Protein AF-X1HGM3-F1 (afdb_monomer_lite)

pLDDT: mean 85.37, std 8.8, range [62.56, 97.5]

Structure (mmCIF, N/CA/C/O backbone):
data_AF-X1HGM3-F1
#
_entry.id   AF-X1HGM3-F1
#
loop_
_atom_site.group_PDB
_atom_site.id
_atom_site.type_symbol
_atom_site.label_atom_id
_atom_site.label_alt_id
_atom_site.label_comp_id
_atom_site.label_asym_id
_atom_site.label_entity_id
_atom_site.label_seq_id
_atom_site.pdbx_PDB_ins_code
_atom_site.Cartn_x
_atom_site.Cartn_y
_atom_site.Cartn_z
_atom_site.occupancy
_atom_site.B_iso_or_equiv
_atom_site.auth_seq_id
_atom_site.auth_comp_id
_atom_site.auth_asym_id
_atom_site.auth_atom_id
_atom_site.pdbx_PDB_model_num
ATOM 1 N N . MET A 1 1 ? 47.439 -6.955 -60.385 1.00 62.56 1 MET A N 1
ATOM 2 C CA . MET A 1 1 ? 47.576 -6.565 -58.958 1.00 62.56 1 MET A CA 1
ATOM 3 C C . MET A 1 1 ? 46.432 -5.655 -58.487 1.00 62.56 1 MET A C 1
ATOM 5 O O . MET A 1 1 ? 46.000 -5.798 -57.351 1.00 62.56 1 MET A O 1
ATOM 9 N N . GLU A 1 2 ? 45.893 -4.793 -59.356 1.00 73.75 2 GLU A N 1
ATOM 10 C CA . GLU A 1 2 ? 44.777 -3.855 -59.099 1.00 73.75 2 GLU A CA 1
ATOM 11 C C . GLU A 1 2 ? 43.444 -4.507 -58.663 1.00 73.75 2 GLU A C 1
ATOM 13 O O . GLU A 1 2 ? 42.839 -4.091 -57.678 1.00 73.75 2 GLU A O 1
ATOM 18 N N . THR A 1 3 ? 43.009 -5.592 -59.312 1.00 74.38 3 THR A N 1
ATOM 19 C CA . THR A 1 3 ? 41.687 -6.214 -59.068 1.00 74.38 3 THR A CA 1
ATOM 20 C C . THR A 1 3 ? 41.517 -6.767 -57.647 1.00 74.38 3 THR A C 1
ATOM 22 O O . THR A 1 3 ? 40.429 -6.715 -57.079 1.00 74.38 3 THR A O 1
ATOM 25 N N . ARG A 1 4 ? 42.606 -7.246 -57.026 1.00 78.31 4 ARG A N 1
ATOM 26 C CA . ARG A 1 4 ? 42.586 -7.759 -55.642 1.00 78.31 4 ARG A CA 1
ATOM 27 C C . ARG A 1 4 ? 42.385 -6.635 -54.617 1.00 78.31 4 ARG A C 1
ATOM 29 O O . ARG A 1 4 ? 41.765 -6.869 -53.586 1.00 78.31 4 ARG A O 1
ATOM 36 N N . LYS A 1 5 ? 42.859 -5.417 -54.915 1.00 77.06 5 LYS A N 1
ATOM 37 C CA . LYS A 1 5 ? 42.680 -4.232 -54.058 1.00 77.06 5 LYS A CA 1
ATOM 38 C C . LYS A 1 5 ? 41.228 -3.745 -54.076 1.00 77.06 5 LYS A C 1
ATOM 40 O O . LYS A 1 5 ? 40.673 -3.450 -53.024 1.00 77.06 5 LYS A O 1
ATOM 45 N N . ILE A 1 6 ? 40.594 -3.731 -55.252 1.00 78.44 6 ILE A N 1
ATOM 46 C CA . ILE A 1 6 ? 39.183 -3.336 -55.415 1.00 78.44 6 ILE A CA 1
ATOM 47 C C . ILE A 1 6 ? 38.255 -4.309 -54.675 1.00 78.44 6 ILE A C 1
ATOM 49 O O . ILE A 1 6 ? 37.363 -3.879 -53.944 1.00 78.44 6 ILE A O 1
ATOM 53 N N . LEU A 1 7 ? 38.508 -5.617 -54.798 1.00 80.62 7 LEU A N 1
ATOM 54 C CA . LEU A 1 7 ? 37.728 -6.641 -54.100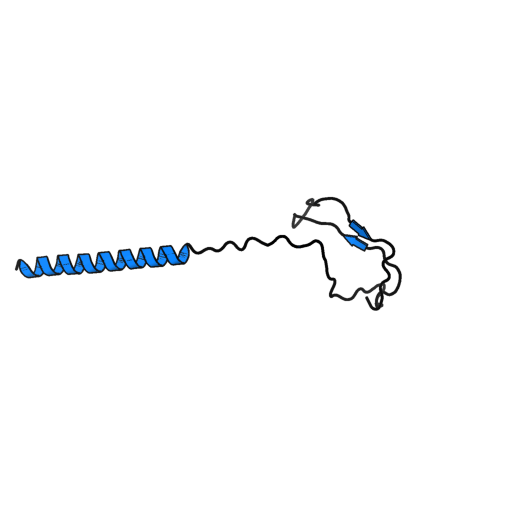 1.00 80.62 7 LEU A CA 1
ATOM 55 C C . LEU A 1 7 ? 37.839 -6.497 -52.570 1.00 80.62 7 LEU A C 1
ATOM 57 O O . LEU A 1 7 ? 36.833 -6.578 -51.871 1.00 80.62 7 LEU A O 1
ATOM 61 N N . ALA A 1 8 ? 39.040 -6.207 -52.053 1.00 77.75 8 ALA A N 1
ATOM 62 C CA . ALA A 1 8 ? 39.266 -5.990 -50.623 1.00 77.75 8 ALA A CA 1
ATOM 63 C C . ALA A 1 8 ? 38.510 -4.761 -50.077 1.00 77.75 8 ALA A C 1
ATOM 65 O O . ALA A 1 8 ? 37.956 -4.821 -48.981 1.00 77.75 8 ALA A O 1
ATOM 66 N N . ILE A 1 9 ? 38.424 -3.669 -50.847 1.00 81.19 9 ILE A N 1
ATOM 67 C CA . ILE A 1 9 ? 37.674 -2.459 -50.462 1.00 81.19 9 ILE A CA 1
ATOM 68 C C . ILE A 1 9 ? 36.163 -2.731 -50.421 1.00 81.19 9 ILE A C 1
ATOM 70 O O . ILE A 1 9 ? 35.480 -2.265 -49.509 1.00 81.19 9 ILE A O 1
ATOM 74 N N . LEU A 1 10 ? 35.629 -3.496 -51.378 1.00 83.06 10 LEU A N 1
ATOM 75 C CA . LEU A 1 10 ? 34.210 -3.868 -51.403 1.00 83.06 10 LEU A CA 1
ATOM 76 C C . LEU A 1 10 ? 33.837 -4.786 -50.229 1.00 83.06 10 LEU A C 1
ATOM 78 O O . LEU A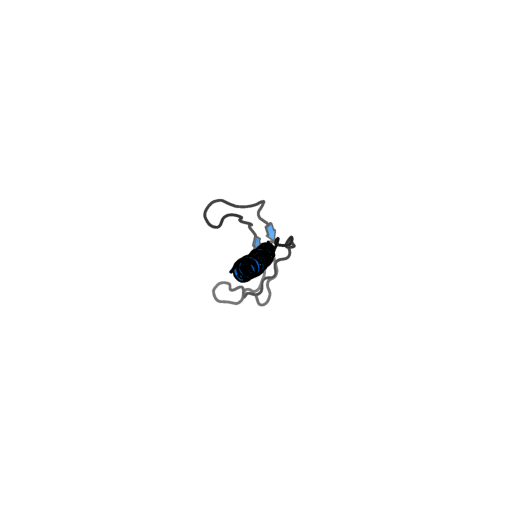 1 10 ? 32.822 -4.550 -49.571 1.00 83.06 10 LEU A O 1
ATOM 82 N N . VAL A 1 11 ? 34.685 -5.770 -49.909 1.00 82.25 11 VAL A N 1
ATOM 83 C CA . VAL A 1 11 ? 34.498 -6.656 -48.746 1.00 82.25 11 VAL A CA 1
ATOM 84 C C . VAL A 1 11 ? 34.545 -5.857 -47.441 1.00 82.25 11 VAL A C 1
ATOM 86 O O . VAL A 1 11 ? 33.635 -5.979 -46.621 1.00 82.25 11 VAL A O 1
ATOM 89 N N . LEU A 1 12 ? 35.523 -4.959 -47.283 1.00 80.25 12 LEU A N 1
ATOM 90 C CA . LEU A 1 12 ? 35.649 -4.104 -46.098 1.00 80.25 12 LEU A CA 1
ATOM 91 C C . LEU A 1 12 ? 34.428 -3.187 -45.904 1.00 80.25 12 LEU A C 1
ATOM 93 O O . LEU A 1 12 ? 33.959 -3.013 -44.780 1.00 80.25 12 LEU A O 1
ATOM 97 N N . ARG A 1 13 ? 33.86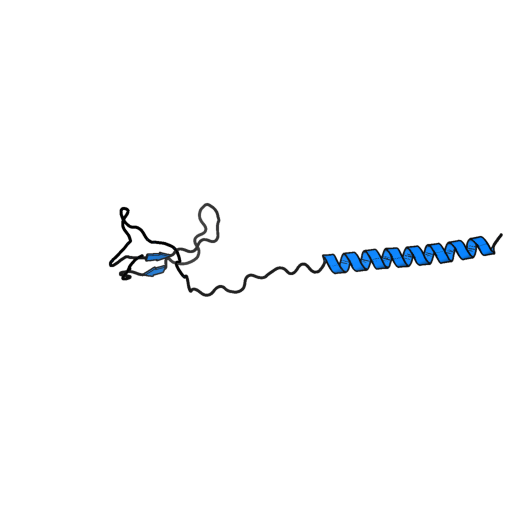4 -2.642 -46.992 1.00 84.44 13 ARG A N 1
ATOM 98 C CA . ARG A 1 13 ? 32.622 -1.848 -46.950 1.00 84.44 13 ARG A CA 1
ATOM 99 C C . ARG A 1 13 ? 31.410 -2.686 -46.539 1.00 84.44 13 ARG A C 1
ATOM 101 O O . ARG A 1 13 ? 30.592 -2.207 -45.759 1.00 84.44 13 ARG A O 1
ATOM 108 N N . SER A 1 14 ? 31.306 -3.927 -47.018 1.00 80.75 14 SER A N 1
ATOM 109 C CA . SER A 1 14 ? 30.212 -4.832 -46.637 1.00 80.75 14 SER A CA 1
ATOM 110 C C . SER A 1 14 ? 30.263 -5.230 -45.155 1.00 80.75 14 SER A C 1
ATOM 112 O O . SER A 1 14 ? 29.231 -5.242 -44.485 1.00 80.75 14 SER A O 1
ATOM 114 N N . GLU A 1 15 ? 31.461 -5.457 -44.604 1.00 87.50 15 GLU A N 1
ATOM 115 C CA . GLU A 1 15 ? 31.662 -5.720 -43.175 1.00 87.50 15 GLU A CA 1
ATOM 116 C C . GLU A 1 15 ? 31.362 -4.493 -42.312 1.00 87.50 15 GLU A C 1
ATOM 118 O O . GLU A 1 15 ? 30.727 -4.619 -41.263 1.00 87.50 15 GLU A O 1
ATOM 123 N N . LEU A 1 16 ? 31.772 -3.303 -42.764 1.00 86.75 16 LEU A N 1
ATOM 124 C CA . LEU A 1 16 ? 31.492 -2.046 -42.075 1.00 86.75 16 LEU A CA 1
ATOM 125 C C . LEU A 1 16 ? 29.982 -1.788 -41.987 1.00 86.75 16 LEU A C 1
ATOM 127 O O . LEU A 1 16 ? 29.475 -1.516 -40.901 1.00 86.75 16 LEU A O 1
ATOM 131 N N . LEU A 1 17 ? 29.251 -1.949 -43.097 1.00 88.12 17 LEU A N 1
ATOM 132 C CA . LEU A 1 17 ? 27.791 -1.799 -43.127 1.00 88.12 17 LEU A CA 1
ATOM 133 C C . LEU A 1 17 ? 27.096 -2.803 -42.200 1.00 88.12 17 LEU A C 1
ATOM 135 O O . LEU A 1 17 ? 26.167 -2.438 -41.481 1.00 88.12 17 LEU A O 1
ATOM 139 N N . ARG A 1 18 ? 27.575 -4.051 -42.160 1.00 90.44 18 ARG A N 1
ATOM 140 C CA . ARG A 1 18 ? 27.009 -5.104 -41.308 1.00 90.44 18 ARG A CA 1
ATOM 141 C C . ARG A 1 18 ? 27.230 -4.818 -39.821 1.00 90.44 18 ARG A C 1
ATOM 143 O O . ARG A 1 18 ? 26.309 -5.004 -39.034 1.00 90.44 18 ARG A O 1
ATOM 150 N N . ARG A 1 19 ? 28.409 -4.314 -39.440 1.00 91.00 19 ARG A N 1
ATOM 151 C CA . ARG A 1 19 ? 28.716 -3.902 -38.057 1.00 91.00 19 ARG A CA 1
ATOM 152 C C . ARG A 1 19 ? 27.889 -2.692 -37.630 1.00 91.00 19 ARG A C 1
ATOM 154 O O . ARG A 1 19 ? 27.336 -2.708 -36.537 1.00 91.00 19 ARG A O 1
ATOM 161 N N . VAL A 1 20 ? 27.746 -1.689 -38.499 1.00 92.25 20 VAL A N 1
ATOM 162 C CA . VAL A 1 20 ? 26.901 -0.510 -38.236 1.00 92.25 20 VAL A CA 1
ATOM 163 C C . VAL A 1 20 ? 25.439 -0.920 -38.051 1.00 92.25 20 VAL A C 1
ATOM 165 O O . VAL A 1 20 ? 24.809 -0.498 -37.085 1.00 92.25 20 VAL A O 1
ATOM 168 N N . ALA A 1 21 ? 24.915 -1.796 -38.913 1.00 92.56 21 ALA A N 1
ATOM 169 C CA . ALA A 1 21 ? 23.557 -2.318 -38.778 1.00 92.56 21 ALA A CA 1
ATOM 170 C C . ALA A 1 21 ? 23.358 -3.101 -37.468 1.00 92.56 21 ALA A C 1
ATOM 172 O O . ALA A 1 21 ? 22.322 -2.963 -36.822 1.00 92.56 21 ALA A O 1
ATOM 173 N N . LEU A 1 22 ? 24.359 -3.882 -37.046 1.00 91.38 22 LEU A N 1
ATOM 174 C CA . LEU A 1 22 ? 24.309 -4.661 -35.806 1.00 91.38 22 LEU A CA 1
ATOM 175 C C . LEU A 1 22 ? 24.333 -3.749 -34.569 1.00 91.38 22 LEU A C 1
ATOM 177 O O . LEU A 1 22 ? 23.530 -3.935 -33.660 1.00 91.38 22 LEU A O 1
ATOM 181 N N . VAL A 1 23 ? 25.177 -2.713 -34.564 1.00 93.44 23 VAL A N 1
ATOM 182 C CA . VAL A 1 23 ? 25.213 -1.706 -33.487 1.00 93.44 23 VAL A CA 1
ATOM 183 C C . VAL A 1 23 ? 23.890 -0.941 -33.399 1.00 93.44 23 VAL A C 1
ATOM 185 O O . VAL A 1 23 ? 23.370 -0.755 -32.301 1.00 93.44 23 VAL A O 1
ATOM 188 N N . LEU A 1 24 ? 23.308 -0.549 -34.537 1.00 90.50 24 LEU A N 1
ATOM 189 C CA . LEU A 1 24 ? 22.005 0.121 -34.568 1.00 90.50 24 LEU A CA 1
ATOM 190 C C . LEU A 1 24 ? 20.885 -0.785 -34.047 1.00 90.50 24 LEU A C 1
ATOM 192 O O . LEU A 1 24 ? 20.087 -0.346 -33.221 1.00 90.50 24 LEU A O 1
ATOM 196 N N . ALA A 1 25 ? 20.851 -2.051 -34.471 1.00 89.31 25 ALA A N 1
ATOM 197 C CA . ALA A 1 25 ? 19.866 -3.020 -33.997 1.00 89.31 25 ALA A CA 1
ATOM 198 C C . ALA A 1 25 ? 19.962 -3.242 -32.479 1.00 89.31 25 ALA A C 1
ATOM 200 O O . ALA A 1 25 ? 18.943 -3.242 -31.793 1.00 89.31 25 ALA A O 1
ATOM 201 N N . VAL A 1 26 ? 21.178 -3.364 -31.938 1.00 89.94 26 VAL A N 1
ATOM 202 C CA . VAL A 1 26 ? 21.400 -3.505 -30.490 1.00 89.94 26 VAL A CA 1
ATOM 203 C C . VAL A 1 26 ? 20.978 -2.240 -29.739 1.00 89.94 26 VAL A C 1
ATOM 205 O O . VAL A 1 26 ? 20.282 -2.338 -28.731 1.00 89.94 26 VAL A O 1
ATOM 208 N N . GLY A 1 27 ? 21.320 -1.051 -30.244 1.00 87.75 27 GLY A N 1
ATOM 209 C CA . GLY A 1 27 ? 20.904 0.219 -29.640 1.00 87.75 27 GLY A CA 1
ATOM 210 C C . GLY A 1 27 ? 19.381 0.389 -29.582 1.00 87.75 27 GLY A C 1
ATOM 211 O O . GLY A 1 27 ? 18.845 0.819 -28.563 1.00 87.75 27 GLY A O 1
ATOM 212 N N . LEU A 1 28 ? 18.674 -0.020 -30.640 1.00 84.94 28 LEU A N 1
ATOM 213 C CA . LEU A 1 28 ? 17.208 -0.003 -30.703 1.00 84.94 28 LEU A CA 1
ATOM 214 C C . LEU A 1 28 ? 16.562 -0.960 -29.690 1.00 84.94 28 LEU A C 1
ATOM 216 O O . LEU A 1 28 ? 15.565 -0.599 -29.073 1.00 84.94 28 LEU A O 1
ATOM 220 N N . ILE A 1 29 ? 17.133 -2.150 -29.480 1.00 83.94 29 ILE A N 1
ATOM 221 C CA . ILE A 1 29 ? 16.622 -3.130 -28.506 1.00 83.94 29 ILE A CA 1
ATOM 222 C C . ILE A 1 29 ? 16.786 -2.614 -27.069 1.00 83.94 29 ILE A C 1
ATOM 224 O O . ILE A 1 29 ? 15.877 -2.753 -26.253 1.00 83.94 29 ILE A O 1
ATOM 228 N N . LEU A 1 30 ? 17.920 -1.979 -26.763 1.00 80.50 30 LEU A N 1
ATOM 229 C CA . LEU A 1 30 ? 18.224 -1.465 -25.423 1.00 80.50 30 LEU A CA 1
ATOM 230 C C . LEU A 1 30 ? 17.423 -0.204 -25.054 1.00 80.50 30 LEU A C 1
ATOM 232 O O . LEU A 1 30 ? 17.272 0.101 -23.874 1.00 80.50 30 LEU A O 1
ATOM 236 N N . CYS A 1 31 ? 16.879 0.515 -26.039 1.00 75.62 31 CYS A N 1
ATOM 237 C CA . CYS A 1 31 ? 16.084 1.727 -25.820 1.00 75.62 31 CYS A CA 1
ATOM 238 C C . CYS A 1 31 ? 14.642 1.437 -25.349 1.00 75.62 31 CYS A C 1
ATOM 240 O O . CYS A 1 31 ? 13.937 2.339 -24.901 1.00 75.62 31 CYS A O 1
ATOM 242 N N . GLN A 1 32 ? 14.205 0.173 -25.365 1.00 73.38 32 GLN A N 1
ATOM 243 C CA . GLN A 1 32 ? 12.843 -0.242 -25.001 1.00 73.38 32 GLN A CA 1
ATOM 244 C C . GLN A 1 32 ? 12.620 -0.321 -23.477 1.00 73.38 32 GLN A C 1
ATOM 246 O O . GLN A 1 32 ? 11.933 -1.218 -22.982 1.00 73.38 32 GLN A O 1
ATOM 251 N N . GLY A 1 33 ? 13.195 0.611 -22.715 1.00 67.44 33 GLY A N 1
ATOM 252 C CA . GLY A 1 33 ? 12.971 0.746 -21.280 1.00 67.44 33 GLY A CA 1
ATOM 253 C C . GLY A 1 33 ? 11.541 1.197 -21.006 1.00 67.44 33 GLY A C 1
ATOM 254 O O . GLY A 1 33 ? 11.265 2.388 -20.888 1.00 67.44 33 GLY A O 1
ATOM 255 N N . LYS A 1 34 ? 10.605 0.249 -20.908 1.00 67.88 34 LYS A N 1
ATOM 256 C CA . LYS A 1 34 ? 9.265 0.542 -20.400 1.00 67.88 34 LYS A CA 1
ATOM 257 C C . LYS A 1 34 ? 9.387 0.868 -18.915 1.00 67.88 34 LYS A C 1
ATOM 259 O O . LYS A 1 34 ? 9.502 -0.028 -18.085 1.00 67.88 34 LYS A O 1
ATOM 264 N N . VAL A 1 35 ? 9.357 2.154 -18.582 1.00 68.75 35 VAL A N 1
ATOM 265 C CA . VAL A 1 35 ? 9.107 2.590 -17.209 1.00 68.75 35 VAL A CA 1
ATOM 266 C C . VAL A 1 35 ? 7.658 2.231 -16.908 1.00 68.75 35 VAL A C 1
ATOM 268 O O . VAL A 1 35 ? 6.731 2.871 -17.407 1.00 68.75 35 VAL A O 1
ATOM 271 N N . SER A 1 36 ? 7.454 1.163 -16.142 1.00 71.00 36 SER A N 1
ATOM 272 C CA . SER A 1 36 ? 6.142 0.834 -15.595 1.00 71.00 36 SER A CA 1
ATOM 273 C C . SER A 1 36 ? 5.702 1.992 -14.707 1.00 71.00 36 SER A C 1
ATOM 275 O O . SER A 1 36 ? 6.167 2.138 -13.579 1.00 71.00 36 SER A O 1
ATOM 277 N N . LYS A 1 37 ? 4.826 2.854 -15.226 1.00 67.94 37 LYS A N 1
ATOM 278 C CA . LYS A 1 37 ? 4.149 3.853 -14.406 1.00 67.94 37 LYS A CA 1
ATOM 279 C C . LYS A 1 37 ? 3.169 3.091 -13.524 1.00 67.94 37 LYS A C 1
ATOM 281 O O . LYS A 1 37 ? 2.246 2.468 -14.048 1.00 67.94 37 LYS A O 1
ATOM 286 N N . ALA A 1 38 ? 3.387 3.113 -12.210 1.00 72.00 38 ALA A N 1
ATOM 287 C CA . ALA A 1 38 ? 2.410 2.589 -11.268 1.00 72.00 38 ALA A CA 1
ATOM 288 C C . ALA A 1 38 ? 1.048 3.232 -11.578 1.00 72.00 38 ALA A C 1
ATOM 290 O O . ALA A 1 38 ? 0.938 4.459 -11.670 1.00 72.00 38 ALA A O 1
ATOM 291 N N . GLY A 1 39 ? 0.037 2.400 -11.836 1.00 75.88 39 GLY A N 1
ATOM 292 C CA . GLY A 1 39 ? -1.325 2.883 -12.023 1.00 75.88 39 GLY A CA 1
ATOM 293 C C . GLY A 1 39 ? -1.826 3.547 -10.737 1.00 75.88 39 GLY A C 1
ATOM 294 O O . GLY A 1 39 ? -1.327 3.221 -9.657 1.00 75.88 39 GLY A O 1
ATOM 295 N N . PRO A 1 40 ? -2.792 4.476 -10.820 1.00 69.31 40 PRO A N 1
ATOM 296 C CA . PRO A 1 40 ? -3.446 4.986 -9.624 1.00 69.31 40 PRO A CA 1
ATOM 297 C C . PRO A 1 40 ? -4.073 3.808 -8.869 1.00 69.31 40 PRO A C 1
ATOM 299 O O . PRO A 1 40 ? -4.973 3.140 -9.377 1.00 69.31 40 PRO A O 1
ATOM 302 N N . MET A 1 41 ? -3.557 3.524 -7.676 1.00 68.38 41 MET A N 1
ATOM 303 C CA . MET A 1 41 ? -4.167 2.565 -6.763 1.00 68.38 41 MET A CA 1
ATOM 304 C C . MET A 1 41 ? -5.429 3.197 -6.172 1.00 68.38 41 MET A C 1
ATOM 306 O O . MET A 1 41 ? -5.413 4.356 -5.755 1.00 68.38 41 MET A O 1
ATOM 310 N N . GLY A 1 42 ? -6.542 2.461 -6.197 1.00 73.00 42 GLY A N 1
ATOM 311 C CA . GLY A 1 42 ? -7.756 2.878 -5.501 1.00 73.00 42 GLY A CA 1
ATOM 312 C C . GLY A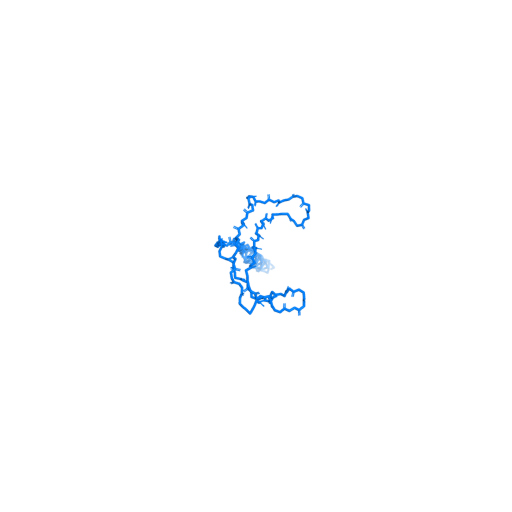 1 42 ? -7.523 2.947 -3.989 1.00 73.00 42 GLY A C 1
ATOM 313 O O . GLY A 1 42 ? -6.538 2.429 -3.474 1.00 73.00 42 GLY A O 1
ATOM 314 N N . THR A 1 43 ? -8.449 3.560 -3.260 1.00 74.62 43 THR A N 1
ATOM 315 C CA . THR A 1 43 ? -8.373 3.682 -1.793 1.00 74.62 43 THR A CA 1
ATOM 316 C C . THR A 1 43 ? -8.810 2.417 -1.047 1.00 74.62 43 THR A C 1
ATOM 318 O O . THR A 1 43 ? -8.842 2.410 0.180 1.00 74.62 43 THR A O 1
ATOM 321 N N . ALA A 1 44 ? -9.172 1.351 -1.765 1.00 77.50 44 ALA A N 1
ATOM 322 C CA . ALA A 1 44 ? -9.579 0.092 -1.162 1.00 77.50 44 ALA A CA 1
ATOM 323 C C . ALA A 1 44 ? -8.355 -0.668 -0.635 1.00 77.50 44 ALA A C 1
ATOM 325 O O . ALA A 1 44 ? -7.444 -1.006 -1.390 1.00 77.50 44 ALA A O 1
ATOM 326 N N . PHE A 1 45 ? -8.370 -0.971 0.659 1.00 72.50 45 PHE A N 1
ATOM 327 C CA . PHE A 1 45 ? -7.399 -1.834 1.316 1.00 72.50 45 PHE A CA 1
ATOM 328 C C . PHE A 1 45 ? -8.092 -3.136 1.720 1.00 72.50 45 PHE A C 1
ATOM 330 O O . PHE A 1 45 ? -9.159 -3.106 2.326 1.00 72.50 45 PHE A O 1
ATOM 337 N N . THR A 1 46 ? -7.504 -4.281 1.370 1.00 76.94 46 THR A N 1
ATOM 338 C CA . THR A 1 46 ? -7.945 -5.591 1.868 1.00 76.94 46 THR A CA 1
ATOM 339 C C . THR A 1 46 ? -6.921 -6.079 2.875 1.00 76.94 46 THR A C 1
ATOM 341 O O . THR A 1 46 ? -5.746 -6.223 2.541 1.00 76.94 46 THR A O 1
ATOM 344 N N . TYR A 1 47 ? -7.364 -6.348 4.097 1.00 76.75 47 TYR A N 1
ATOM 345 C CA . TYR A 1 47 ? -6.553 -7.052 5.077 1.00 76.75 47 TYR A CA 1
ATOM 346 C C . TYR A 1 47 ? -6.712 -8.561 4.852 1.00 76.75 47 TYR A C 1
ATOM 348 O O . TYR A 1 47 ? -7.832 -9.057 4.821 1.00 76.75 47 TYR A O 1
ATOM 356 N N . GLN A 1 48 ? -5.604 -9.277 4.640 1.00 80.81 48 GLN A N 1
ATOM 357 C CA . GLN A 1 48 ? -5.582 -10.745 4.479 1.00 80.81 48 GLN A CA 1
ATOM 358 C C . GLN A 1 48 ? -4.776 -11.441 5.591 1.00 80.81 48 GLN A C 1
ATOM 360 O O . GLN A 1 48 ? -4.323 -12.572 5.426 1.00 80.81 48 GLN A O 1
ATOM 365 N N . GLY A 1 49 ? -4.516 -10.729 6.689 1.00 85.06 49 GLY A N 1
ATOM 366 C CA . GLY A 1 49 ? -3.843 -11.277 7.863 1.00 85.06 49 GLY A CA 1
ATOM 367 C C . GLY A 1 49 ? -4.833 -11.845 8.877 1.00 85.06 49 GLY A C 1
ATOM 368 O O . GLY A 1 49 ? -6.016 -11.960 8.585 1.00 85.06 49 GLY A O 1
ATOM 369 N N . HIS A 1 50 ? -4.309 -12.162 10.060 1.00 88.50 50 HIS A N 1
ATOM 370 C CA . HIS A 1 50 ? -5.100 -12.457 11.252 1.00 88.50 50 HIS A CA 1
ATOM 371 C C . HIS A 1 50 ? -4.834 -11.358 12.278 1.00 88.50 50 HIS A C 1
ATOM 373 O O . HIS A 1 50 ? -3.673 -11.029 12.560 1.00 88.50 50 HIS A O 1
ATOM 379 N N . LEU A 1 51 ? -5.894 -10.811 12.840 1.00 91.56 51 LEU A N 1
ATOM 380 C CA . LEU A 1 51 ? -5.879 -9.813 13.882 1.00 91.56 51 LEU A CA 1
ATOM 381 C C . LEU A 1 51 ? -5.997 -10.527 15.228 1.00 91.56 51 LEU A C 1
ATOM 383 O O . LEU A 1 51 ? -7.034 -11.083 15.575 1.00 91.56 51 LEU A O 1
ATOM 387 N N . TYR A 1 52 ? -4.913 -10.498 15.998 1.00 94.50 52 TYR A N 1
ATOM 388 C CA . TYR A 1 52 ? -4.885 -11.033 17.355 1.00 94.50 52 TYR A CA 1
ATOM 389 C C . TYR A 1 52 ? -4.887 -9.903 18.380 1.00 94.50 52 TYR A C 1
ATOM 391 O O . TYR A 1 52 ? -4.158 -8.922 18.231 1.00 94.50 52 TYR A O 1
ATOM 399 N N . ASP A 1 53 ? -5.631 -10.099 19.461 1.00 94.25 53 ASP A N 1
ATOM 400 C CA . ASP A 1 53 ? -5.629 -9.253 20.648 1.00 94.25 53 ASP A CA 1
ATOM 401 C C . ASP A 1 53 ? -5.379 -10.123 21.885 1.00 94.25 53 ASP A C 1
ATOM 403 O O . ASP A 1 53 ? -6.024 -11.153 22.081 1.00 94.25 53 ASP A O 1
ATOM 407 N N . ALA A 1 54 ? -4.373 -9.764 22.686 1.00 92.56 54 ALA A N 1
ATOM 408 C CA . ALA A 1 54 ? -3.941 -10.532 23.858 1.00 92.56 54 ALA A CA 1
ATOM 409 C C . ALA A 1 54 ? -3.820 -12.058 23.611 1.00 92.56 54 ALA A C 1
ATOM 411 O O . ALA A 1 54 ? -4.321 -12.863 24.397 1.00 92.56 54 ALA A O 1
ATOM 412 N N . ASN A 1 55 ? -3.166 -12.462 22.511 1.00 92.69 55 ASN A N 1
ATOM 413 C CA . ASN A 1 55 ? -2.995 -13.860 22.071 1.00 92.69 55 ASN A CA 1
ATOM 414 C C . ASN A 1 55 ? -4.287 -14.608 21.670 1.00 92.69 55 ASN A C 1
ATOM 416 O O . ASN A 1 55 ? -4.235 -15.819 21.456 1.00 92.69 55 ASN A O 1
ATOM 420 N N . HIS A 1 56 ? -5.415 -13.916 21.509 1.00 94.69 56 HIS A N 1
ATOM 421 C CA . HIS A 1 56 ? -6.683 -14.475 21.037 1.00 94.69 56 HIS A CA 1
ATOM 422 C C . HIS A 1 56 ? -7.087 -13.844 19.705 1.00 94.69 56 HIS A C 1
ATOM 424 O O . HIS A 1 56 ? -6.680 -12.725 19.404 1.00 94.69 56 HIS A O 1
ATOM 430 N N . VAL A 1 57 ? -7.870 -14.562 18.899 1.00 94.94 57 VAL A N 1
ATOM 431 C CA . VAL A 1 57 ? -8.443 -14.012 17.662 1.00 94.94 57 VAL A CA 1
ATOM 432 C C . VAL A 1 57 ? -9.349 -12.837 18.029 1.00 94.94 57 VAL A C 1
ATOM 434 O O . VAL A 1 57 ? -10.225 -12.982 18.889 1.00 94.94 57 VAL A O 1
ATOM 437 N N . ALA A 1 58 ? -9.122 -11.681 17.409 1.00 95.50 58 ALA A N 1
ATOM 438 C CA . ALA A 1 58 ? -9.868 -10.467 17.697 1.00 95.50 58 ALA A CA 1
ATOM 439 C C . ALA A 1 58 ? -11.341 -10.652 17.321 1.00 95.50 58 ALA A C 1
ATOM 441 O O . ALA A 1 58 ? -11.670 -11.050 16.204 1.00 95.50 58 ALA A O 1
ATOM 442 N N . ASN A 1 59 ? -12.222 -10.373 18.280 1.00 95.44 59 ASN A N 1
ATOM 443 C CA . ASN A 1 59 ? -13.667 -10.459 18.119 1.00 95.44 59 ASN A CA 1
ATOM 444 C C . ASN A 1 59 ? -14.327 -9.327 18.915 1.00 95.44 59 ASN A C 1
ATOM 446 O O . ASN A 1 59 ? -14.068 -9.184 20.111 1.00 95.44 59 ASN A O 1
ATOM 450 N N . GLY A 1 60 ? -15.184 -8.540 18.263 1.00 95.81 60 GLY A N 1
ATOM 451 C CA . GLY A 1 60 ? -15.890 -7.402 18.857 1.00 95.81 60 GLY A CA 1
ATOM 452 C C . GLY A 1 60 ? -15.566 -6.063 18.194 1.00 95.81 60 GLY A C 1
ATOM 453 O O . GLY A 1 60 ? -15.046 -6.010 17.084 1.00 95.81 60 GLY A O 1
ATOM 454 N N . LEU A 1 61 ? -15.899 -4.961 18.873 1.00 97.50 61 LEU A N 1
ATOM 455 C CA . LEU A 1 61 ? -15.734 -3.610 18.331 1.00 97.50 61 LEU A CA 1
ATOM 456 C C . LEU A 1 61 ? -14.298 -3.104 18.495 1.00 97.50 61 LEU A C 1
ATOM 458 O O . LEU A 1 61 ? -13.805 -2.982 19.616 1.00 97.50 61 LEU A O 1
ATOM 462 N N . TYR A 1 62 ? -13.675 -2.735 17.377 1.00 95.94 62 TYR A N 1
ATOM 463 C CA . TYR A 1 62 ? -12.339 -2.144 17.328 1.00 95.94 62 TYR A CA 1
ATOM 464 C C . TYR A 1 62 ? -12.335 -0.812 16.575 1.00 95.94 62 TYR A C 1
ATOM 466 O O . TYR A 1 62 ? -13.071 -0.610 15.608 1.00 95.94 62 TYR A O 1
ATOM 474 N N . ASP A 1 63 ? -11.451 0.090 16.996 1.00 96.12 63 ASP A N 1
ATOM 475 C CA . ASP A 1 63 ? -11.178 1.340 16.293 1.00 96.12 63 ASP A CA 1
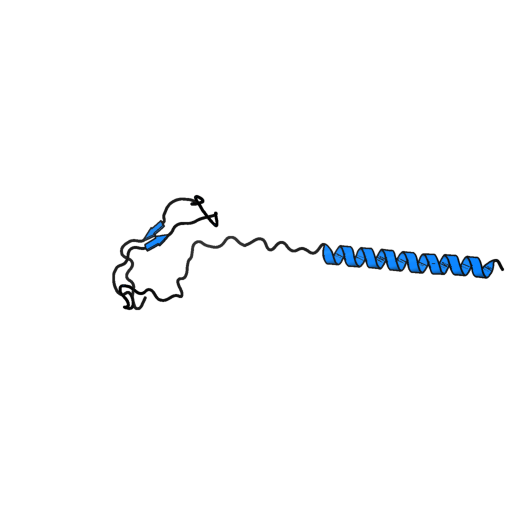ATOM 476 C C . ASP A 1 63 ? -9.946 1.176 15.396 1.00 96.12 63 ASP A C 1
ATOM 478 O O . ASP A 1 63 ? -8.862 0.824 15.865 1.00 96.12 63 ASP A O 1
ATOM 482 N N . PHE A 1 64 ? -10.086 1.481 14.106 1.00 93.06 64 PHE A N 1
ATOM 483 C CA . PHE A 1 64 ? -8.975 1.467 13.156 1.00 93.06 64 PHE A CA 1
ATOM 484 C C . PHE A 1 64 ? -8.511 2.882 12.810 1.00 93.06 64 PHE A C 1
ATOM 486 O O . PHE A 1 64 ? -9.313 3.803 12.644 1.00 93.06 64 PHE A O 1
ATOM 493 N N . GLN A 1 65 ? -7.199 3.045 12.637 1.00 93.44 65 GLN A N 1
ATOM 494 C CA . GLN A 1 65 ? -6.589 4.279 12.152 1.00 93.44 65 GLN A CA 1
ATOM 495 C C . GLN A 1 65 ? -5.587 3.974 11.040 1.00 93.44 65 GLN A C 1
ATOM 497 O O . GLN A 1 65 ? -4.679 3.163 11.211 1.00 93.44 65 GLN A O 1
ATOM 502 N N . PHE A 1 66 ? -5.710 4.687 9.924 1.00 89.62 66 PHE A N 1
ATOM 503 C CA . PHE A 1 66 ? -4.807 4.577 8.784 1.00 89.62 66 PHE A CA 1
ATOM 504 C C . PHE A 1 66 ? -4.042 5.884 8.578 1.00 89.62 66 PHE A C 1
ATOM 506 O O . PHE A 1 66 ? -4.612 6.977 8.648 1.00 89.62 66 PHE A O 1
ATOM 513 N N . LYS A 1 67 ? -2.737 5.759 8.310 1.00 90.25 67 LYS A N 1
ATOM 514 C CA . LYS A 1 67 ? -1.811 6.870 8.053 1.00 90.25 67 LYS A CA 1
ATOM 515 C C . LYS A 1 67 ? -0.990 6.564 6.813 1.00 90.25 67 LYS A C 1
ATOM 517 O O . LYS A 1 67 ? -0.447 5.468 6.699 1.00 90.25 67 LYS A O 1
ATOM 522 N N . LEU A 1 68 ? -0.879 7.532 5.910 1.00 87.81 68 LEU A N 1
ATOM 523 C CA . LEU A 1 68 ? -0.057 7.406 4.713 1.00 87.81 68 LEU A CA 1
ATOM 524 C C . LEU A 1 68 ? 1.304 8.063 4.948 1.00 87.81 68 LEU A C 1
ATOM 526 O O . LEU A 1 68 ? 1.367 9.181 5.459 1.00 87.81 68 LEU A O 1
ATOM 530 N N . TYR A 1 69 ? 2.376 7.377 4.554 1.00 90.19 69 TYR A N 1
ATOM 531 C CA . TYR A 1 69 ? 3.737 7.903 4.587 1.00 90.19 69 TYR A CA 1
ATOM 532 C C . TYR A 1 69 ? 4.394 7.780 3.208 1.00 90.19 69 TYR A C 1
ATOM 534 O O . TYR A 1 69 ? 4.222 6.763 2.538 1.00 90.19 69 TYR A O 1
ATOM 542 N N . ASP A 1 70 ? 5.143 8.802 2.794 1.00 88.38 70 ASP A N 1
ATOM 543 C CA . ASP A 1 70 ? 5.938 8.828 1.557 1.00 88.38 70 ASP A CA 1
ATOM 544 C C . ASP A 1 70 ? 7.452 8.704 1.796 1.00 88.38 70 ASP A C 1
ATOM 546 O O . ASP A 1 70 ? 8.224 8.577 0.844 1.00 88.38 70 ASP A O 1
ATOM 550 N N . ALA A 1 71 ? 7.878 8.682 3.061 1.00 90.38 71 ALA A N 1
ATOM 551 C CA . ALA A 1 71 ? 9.267 8.510 3.461 1.00 90.38 71 ALA A CA 1
ATOM 552 C C . ALA A 1 71 ? 9.491 7.161 4.157 1.00 90.38 71 ALA A C 1
ATOM 554 O O . ALA A 1 71 ? 8.689 6.723 4.979 1.00 90.38 71 ALA A O 1
ATOM 555 N N . ASN A 1 72 ? 10.632 6.529 3.866 1.00 82.88 72 ASN A N 1
ATOM 556 C CA . ASN A 1 72 ? 11.002 5.233 4.446 1.00 82.88 72 ASN A CA 1
ATOM 557 C C . ASN A 1 72 ? 11.496 5.340 5.906 1.00 82.88 72 ASN A C 1
ATOM 559 O O . ASN A 1 72 ? 11.452 4.362 6.644 1.00 82.88 72 ASN A O 1
ATOM 563 N N . VAL A 1 73 ? 11.990 6.514 6.324 1.00 87.50 73 VAL A N 1
ATOM 564 C CA . VAL A 1 73 ? 12.437 6.823 7.696 1.00 87.50 73 VAL A CA 1
ATOM 565 C C . VAL A 1 73 ? 12.160 8.303 7.988 1.00 87.50 73 VAL A C 1
ATOM 567 O O . VAL A 1 73 ? 12.373 9.147 7.120 1.00 87.50 73 VAL A O 1
ATOM 570 N N . GLY A 1 74 ? 11.754 8.635 9.217 1.00 77.19 74 GLY A N 1
ATOM 571 C CA . GLY A 1 74 ? 11.561 10.019 9.666 1.00 77.19 74 GLY A CA 1
ATOM 572 C C . GLY A 1 74 ? 10.171 10.590 9.363 1.00 77.19 74 GLY A C 1
ATOM 573 O O . GLY A 1 74 ? 9.195 9.854 9.238 1.00 77.19 74 GLY A O 1
ATOM 574 N N . ALA A 1 75 ? 10.068 11.921 9.307 1.00 80.62 75 ALA A N 1
ATOM 575 C CA . ALA A 1 75 ? 8.816 12.608 9.002 1.00 80.62 75 ALA A CA 1
ATOM 576 C C . ALA A 1 75 ? 8.557 12.608 7.486 1.00 80.62 75 ALA A C 1
ATOM 578 O O . ALA A 1 75 ? 9.347 13.148 6.721 1.00 80.62 75 ALA A O 1
ATOM 579 N N . GLY A 1 76 ? 7.433 12.020 7.080 1.00 88.50 76 GLY A N 1
ATOM 580 C CA . GLY A 1 76 ? 6.958 11.964 5.692 1.00 88.50 76 GLY A CA 1
ATOM 581 C C . GLY A 1 76 ? 5.486 11.577 5.642 1.00 88.50 76 GLY A C 1
ATOM 582 O O . GLY A 1 76 ? 5.085 10.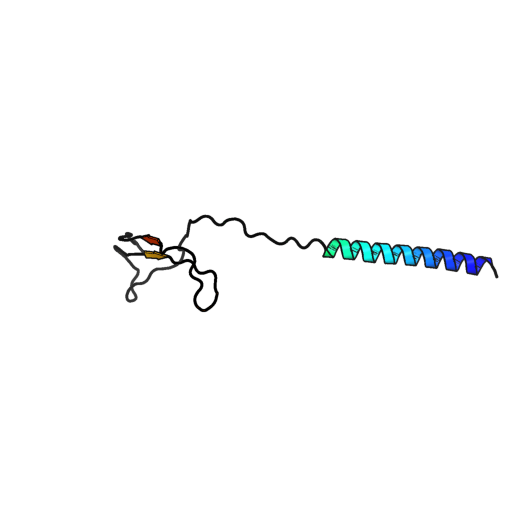727 4.861 1.00 88.50 76 GLY A O 1
ATOM 583 N N . LYS A 1 77 ? 4.682 12.083 6.586 1.00 90.75 77 LYS A N 1
ATOM 584 C CA . LYS A 1 77 ? 3.250 11.781 6.630 1.00 90.75 77 LYS A CA 1
ATOM 585 C C . LYS A 1 77 ? 2.541 12.569 5.533 1.00 90.75 77 LYS A C 1
ATOM 587 O O . LYS A 1 77 ? 2.688 13.787 5.450 1.00 90.75 77 LYS A O 1
ATOM 592 N N . VAL A 1 78 ? 1.708 11.882 4.766 1.00 90.31 78 VAL A N 1
ATOM 593 C CA . VAL A 1 78 ? 0.900 12.461 3.699 1.00 90.31 78 VAL A CA 1
ATOM 594 C C . VAL A 1 78 ? -0.556 12.532 4.149 1.00 90.31 78 VAL A C 1
ATOM 596 O O . VAL A 1 78 ? -1.168 11.519 4.480 1.00 90.31 78 VAL A O 1
ATOM 599 N N . GLY A 1 79 ? -1.129 13.735 4.124 1.00 89.44 79 GLY A N 1
ATOM 600 C CA . GLY A 1 79 ? -2.547 13.952 4.414 1.00 89.44 79 GLY A CA 1
ATOM 601 C C . GLY A 1 79 ? -2.954 13.727 5.878 1.00 89.44 79 GLY A C 1
ATOM 602 O O . GLY A 1 79 ? -2.132 13.716 6.799 1.00 89.44 79 GLY A O 1
ATOM 603 N N . ASN A 1 80 ? -4.267 13.601 6.083 1.00 92.19 80 ASN A N 1
ATOM 604 C CA . ASN A 1 80 ? -4.884 13.414 7.397 1.00 92.19 80 ASN A CA 1
ATOM 605 C C . ASN A 1 80 ? -4.996 11.932 7.771 1.00 92.19 80 ASN A C 1
ATOM 607 O O . ASN A 1 80 ? -4.969 11.060 6.906 1.00 92.19 80 ASN A O 1
ATOM 611 N N . ASP A 1 81 ? -5.165 11.668 9.069 1.00 93.44 81 ASP A N 1
ATOM 612 C CA . ASP A 1 81 ? -5.483 10.323 9.554 1.00 93.44 81 ASP A CA 1
ATOM 613 C C . ASP A 1 81 ? -6.898 9.936 9.120 1.00 93.44 81 ASP A C 1
ATOM 615 O O . ASP A 1 81 ? -7.824 10.749 9.200 1.00 93.44 81 ASP A O 1
ATOM 619 N N . VAL A 1 82 ? -7.069 8.686 8.699 1.00 91.62 82 VAL A N 1
ATOM 620 C CA . VAL A 1 82 ? -8.389 8.100 8.456 1.00 91.62 82 VAL A CA 1
ATOM 621 C C . VAL A 1 82 ? -8.746 7.251 9.663 1.00 91.62 82 VAL A C 1
ATOM 623 O O . VAL A 1 82 ? -8.113 6.226 9.899 1.00 91.62 82 VAL A O 1
ATOM 626 N N . ASN A 1 83 ? -9.748 7.685 10.422 1.00 95.38 83 ASN A N 1
ATOM 627 C CA . ASN A 1 83 ? -10.240 6.972 11.597 1.00 95.38 83 ASN A CA 1
ATOM 628 C C . ASN A 1 83 ? -11.549 6.257 11.255 1.00 95.38 83 ASN A C 1
ATOM 630 O O . ASN A 1 83 ? -12.462 6.877 10.708 1.00 95.38 83 ASN A O 1
ATOM 634 N N . VAL A 1 84 ? -11.640 4.977 11.601 1.00 93.25 84 VAL A N 1
ATOM 635 C CA . VAL A 1 84 ? -12.821 4.133 11.403 1.00 93.25 84 VAL A CA 1
ATOM 636 C C . VAL A 1 84 ? -13.169 3.498 12.750 1.00 93.25 84 VAL A C 1
ATOM 638 O O . VAL A 1 84 ? -12.624 2.446 13.087 1.00 93.25 84 VAL A O 1
ATOM 641 N N . PRO A 1 85 ? -13.994 4.171 13.567 1.00 96.81 85 PRO A N 1
ATOM 642 C CA . PRO A 1 85 ? -14.312 3.694 14.902 1.00 96.81 85 PRO A CA 1
ATOM 643 C C . PRO A 1 85 ? -15.393 2.607 14.880 1.00 96.81 85 PRO A C 1
ATOM 645 O O . PRO A 1 85 ? -16.227 2.585 13.973 1.00 96.81 85 PRO A O 1
ATOM 648 N N . ASN A 1 86 ? -15.434 1.783 15.926 1.00 96.62 86 ASN A N 1
ATOM 649 C CA . ASN A 1 86 ? -16.466 0.768 16.174 1.00 96.62 86 ASN A CA 1
ATOM 650 C C . ASN A 1 86 ? -16.696 -0.199 14.997 1.00 96.62 86 ASN A C 1
ATOM 652 O O . ASN A 1 86 ? -17.837 -0.494 14.633 1.00 96.62 86 ASN A O 1
ATOM 656 N N . VAL A 1 87 ? -15.620 -0.683 14.383 1.00 93.56 87 VAL A N 1
ATOM 657 C CA . VAL A 1 87 ? -15.695 -1.758 13.391 1.00 93.56 87 VAL A CA 1
ATOM 658 C C . VAL A 1 87 ? -15.915 -3.072 14.124 1.00 93.56 87 VAL A C 1
ATOM 660 O O . VAL A 1 87 ? -15.112 -3.443 14.976 1.00 93.56 87 VAL A O 1
ATOM 663 N N . ASP A 1 88 ? -16.996 -3.766 13.784 1.00 95.75 88 ASP A N 1
ATOM 664 C CA . ASP A 1 88 ? -17.262 -5.110 14.286 1.00 95.75 88 ASP A CA 1
ATOM 665 C C . ASP A 1 88 ? -16.337 -6.113 13.588 1.00 95.75 88 ASP A C 1
ATOM 667 O O . ASP A 1 88 ? -16.429 -6.333 12.377 1.00 95.75 88 ASP A O 1
ATOM 671 N N . VAL A 1 89 ? -15.397 -6.661 14.351 1.00 93.69 89 VAL A N 1
ATOM 672 C CA . VAL A 1 89 ? -14.441 -7.673 13.909 1.00 93.69 89 VAL A CA 1
ATOM 673 C C . VAL A 1 89 ? -14.972 -9.041 14.314 1.00 93.69 89 VAL A C 1
ATOM 675 O O . VAL A 1 89 ? -15.322 -9.262 15.473 1.00 93.69 89 VAL A O 1
ATOM 678 N N . ILE A 1 90 ? -14.997 -9.964 13.356 1.00 93.88 90 ILE A N 1
ATOM 679 C CA . ILE A 1 90 ? -15.427 -11.348 13.546 1.00 93.88 90 ILE A CA 1
ATOM 680 C C . ILE A 1 90 ? -14.332 -12.237 12.969 1.00 93.88 90 ILE A C 1
ATOM 682 O O . ILE A 1 90 ? -13.987 -12.074 11.799 1.00 93.88 90 ILE A O 1
ATOM 686 N N . ASP A 1 91 ? -13.805 -13.149 13.785 1.00 91.94 91 ASP A N 1
ATOM 687 C CA . ASP A 1 91 ? -12.740 -14.088 13.412 1.00 91.94 91 ASP A CA 1
ATOM 688 C C . ASP A 1 91 ? -11.539 -13.399 12.735 1.00 91.94 91 ASP A C 1
ATOM 690 O O . ASP A 1 91 ? -11.094 -13.802 11.659 1.00 91.94 91 ASP A O 1
ATOM 694 N N . GLY A 1 92 ? -11.072 -12.317 13.374 1.00 85.94 92 GLY A N 1
ATOM 695 C CA . GLY A 1 92 ? -10.078 -11.377 12.853 1.00 85.94 92 GLY A CA 1
ATOM 696 C C . GLY A 1 92 ? -8.759 -11.960 12.372 1.00 85.94 92 GLY A C 1
ATOM 697 O O . GLY A 1 92 ? -8.213 -12.925 12.954 1.00 85.94 92 GLY A O 1
#

Secondary structure (DSSP, 8-state):
-HHHHHHHHHHHHHHHHHHHHHHHHHHHHHT-----------S-----S--EETTEE--EEEEEEEEEES-SSSS-EEEEEEEEEEEEES--

Radius of gyration: 32.4 Å; chains: 1; bounding box: 65×28×83 Å

Organism: NCBI:txid412755

Sequence (92 aa):
METRKILAILVLRSELLRRVALVLAVGLILCQGKVSKAGPMGTAFTYQGHLYDANHVANGLYDFQFKLYDANVGAGKVGNDVNVPNVDVIDG

Foldseek 3Di:
DVVVVVVVVVVVVVVVVVVVVVVVVVVVVVVPPPPPDPDPDDPDDDDPDFDDDPNHGDFFFDKDKDWDAPDPDDDGTDDDIDIDGGDGDDRD